Protein AF-A0A4Q3N2X8-F1 (afdb_monomer_lite)

Secondary structure (DSSP, 8-state):
-HHHHHHHSSSHH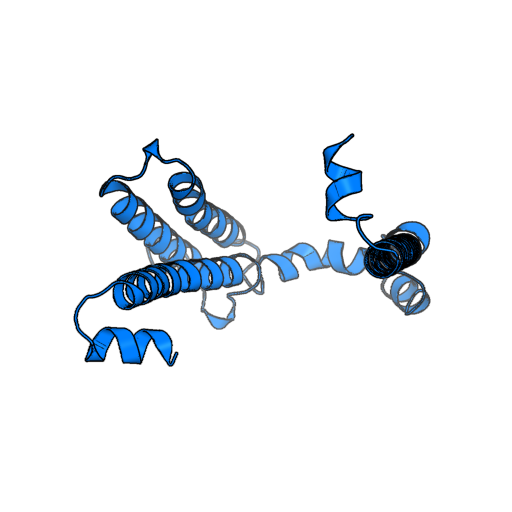HHHHHHHHHHHHHHHHHHHHIIIIIS-B-SS-HHHHHHTTTTS-BHHHHHHHHHHHHHTT--GGGTHHHHHHHHHHHHHHHHHHSGGG-STHHHHHHHHHHHHHHHHHH--STTPPP--GGG--HHHHHHHHHHHHHHHHHHHHHHHHHHTT-S-HHHHHHHHH-

pLDDT: mean 87.57, std 8.54, range [50.88, 95.56]

Radius of gyration: 24.42 Å; chains: 1; bounding box: 50×56×64 Å

Sequence (178 aa):
MARLRLNFFSSLPNTLITVLLLAAAVWLLLKGLDWGVVHAVFAADADRCQAARGIGACWGVVNEKARFILLGRYPQEEQWRPVLASFALMAPVFASCSRYFWRPSLALIWAAGLALFSVLMGGGVAGLVQVPTDLWGGLPLTLMLTVLSMVLAFPLAVLVALGRRSEMPAIRALCLAY

Structure (mmCIF, N/CA/C/O backbone):
data_AF-A0A4Q3N2X8-F1
#
_entry.id   AF-A0A4Q3N2X8-F1
#
loop_
_atom_site.group_PDB
_atom_site.id
_atom_site.type_symbol
_atom_site.label_atom_id
_atom_site.label_alt_id
_atom_site.label_comp_id
_atom_site.label_asym_id
_atom_site.label_entity_id
_atom_site.label_seq_id
_atom_site.pdbx_PDB_ins_code
_atom_site.Cartn_x
_atom_site.Cartn_y
_atom_site.Cartn_z
_atom_site.occupancy
_atom_site.B_iso_or_equiv
_atom_site.auth_seq_id
_atom_site.auth_comp_id
_atom_site.auth_asym_id
_atom_site.auth_atom_id
_atom_site.pdbx_PDB_model_num
ATOM 1 N N . MET A 1 1 ? 9.021 34.923 4.283 1.00 50.88 1 MET A N 1
ATOM 2 C CA . MET A 1 1 ? 10.488 34.714 4.197 1.00 50.88 1 MET A CA 1
ATOM 3 C C . MET A 1 1 ? 11.225 34.798 5.542 1.00 50.88 1 MET A C 1
ATOM 5 O O . MET A 1 1 ? 12.163 34.035 5.722 1.00 50.88 1 MET A O 1
ATOM 9 N N . ALA A 1 2 ? 10.809 35.626 6.513 1.00 55.56 2 ALA A N 1
ATOM 10 C CA . ALA A 1 2 ? 11.520 35.785 7.797 1.00 55.56 2 ALA A CA 1
ATOM 11 C C . ALA A 1 2 ? 11.645 34.504 8.666 1.00 55.56 2 ALA A C 1
ATOM 13 O O . ALA A 1 2 ? 12.653 34.322 9.339 1.00 55.56 2 ALA A O 1
ATOM 14 N N . ARG A 1 3 ? 10.679 33.570 8.612 1.00 54.38 3 ARG A N 1
ATOM 15 C CA . ARG A 1 3 ? 10.710 32.316 9.401 1.00 54.38 3 ARG A CA 1
ATOM 16 C C . ARG A 1 3 ? 11.707 31.254 8.912 1.00 54.38 3 ARG A C 1
ATOM 18 O O . ARG A 1 3 ? 12.099 30.408 9.703 1.00 54.38 3 ARG A O 1
ATOM 25 N N . LEU A 1 4 ? 12.135 31.289 7.646 1.00 54.19 4 LEU A N 1
ATOM 26 C CA . LEU A 1 4 ? 13.072 30.291 7.100 1.00 54.19 4 LEU A CA 1
ATOM 27 C C . LEU A 1 4 ? 14.515 30.538 7.567 1.00 54.19 4 LEU A C 1
ATOM 29 O O . LEU A 1 4 ? 15.237 29.590 7.860 1.00 54.19 4 LEU A O 1
ATOM 33 N N . ARG A 1 5 ? 14.916 31.810 7.710 1.00 56.41 5 ARG A N 1
ATOM 34 C CA . ARG A 1 5 ? 16.249 32.180 8.217 1.00 56.41 5 ARG A CA 1
ATOM 35 C C . ARG A 1 5 ? 16.431 31.878 9.709 1.00 56.41 5 ARG A C 1
ATOM 37 O O . ARG A 1 5 ? 17.528 31.513 10.106 1.00 56.41 5 ARG A O 1
ATOM 44 N N . LEU A 1 6 ? 15.367 31.980 10.510 1.00 56.38 6 LEU A N 1
ATOM 45 C CA . LEU A 1 6 ? 15.431 31.806 11.969 1.00 56.38 6 LEU A CA 1
ATOM 46 C C . LEU A 1 6 ? 15.625 30.352 12.429 1.00 56.38 6 LEU A C 1
ATOM 48 O O . LEU A 1 6 ? 16.187 30.148 13.498 1.00 56.38 6 LEU A O 1
ATOM 52 N N . ASN A 1 7 ? 15.211 29.354 11.638 1.00 59.84 7 ASN A N 1
ATOM 53 C CA . ASN A 1 7 ? 15.301 27.943 12.044 1.00 59.84 7 ASN A CA 1
ATOM 54 C C . ASN A 1 7 ? 16.397 27.149 11.316 1.00 59.84 7 ASN A C 1
ATOM 56 O O . ASN A 1 7 ? 17.022 26.298 11.936 1.00 59.84 7 ASN A O 1
ATOM 60 N N . PHE A 1 8 ? 16.654 27.418 10.030 1.00 54.38 8 PHE A N 1
ATOM 61 C CA . PHE A 1 8 ? 17.629 26.644 9.239 1.00 54.38 8 PHE A CA 1
ATOM 62 C C . PHE A 1 8 ? 19.029 27.272 9.188 1.00 54.38 8 PHE A C 1
ATOM 64 O O . PHE A 1 8 ? 20.016 26.564 9.014 1.00 54.38 8 PHE A O 1
ATOM 71 N N . PHE A 1 9 ? 19.127 28.591 9.379 1.00 60.59 9 PHE A N 1
ATOM 72 C CA . PHE A 1 9 ? 20.370 29.360 9.233 1.00 60.59 9 PHE A CA 1
ATOM 73 C C . PHE A 1 9 ? 20.745 30.114 10.518 1.00 60.59 9 PHE A C 1
ATOM 75 O O . PHE A 1 9 ? 21.428 31.134 10.474 1.00 60.59 9 PHE A O 1
ATOM 82 N N . SER A 1 10 ? 20.272 29.636 11.673 1.00 66.56 10 SER A N 1
ATOM 83 C CA . SER A 1 10 ? 20.512 30.275 12.974 1.00 66.56 10 SER A CA 1
ATOM 84 C C . SER A 1 10 ? 21.949 30.121 13.473 1.00 66.56 10 SER A C 1
ATOM 86 O O . SER A 1 10 ? 22.414 30.938 14.261 1.00 66.56 10 SER A O 1
ATOM 88 N N . SER A 1 11 ? 22.664 29.092 13.008 1.00 75.31 11 SER A N 1
ATOM 89 C CA . SER A 1 11 ? 24.060 28.829 13.348 1.00 75.31 11 SER A CA 1
ATOM 90 C C . SER A 1 11 ? 24.847 28.349 12.121 1.00 75.31 11 SER A C 1
ATOM 92 O O . SER A 1 11 ? 24.297 27.746 11.192 1.00 75.31 11 SER A O 1
ATOM 94 N N . LEU A 1 12 ? 26.153 28.628 12.111 1.00 78.88 12 LEU A N 1
ATOM 95 C CA . LEU A 1 12 ? 27.106 28.183 11.085 1.00 78.88 12 LEU A CA 1
ATOM 96 C C . LEU A 1 12 ? 27.064 26.655 10.833 1.00 78.88 12 LEU A C 1
ATOM 98 O O . LEU A 1 12 ? 26.970 26.264 9.668 1.00 78.88 12 LEU A O 1
ATOM 102 N N . PRO A 1 13 ? 27.034 25.780 11.865 1.00 82.12 13 PRO A N 1
ATOM 103 C CA . PRO A 1 13 ? 26.900 24.336 11.655 1.00 82.12 13 PRO A CA 1
ATOM 104 C C . PRO A 1 13 ? 25.532 23.926 11.090 1.00 82.12 13 PRO A C 1
ATOM 106 O O . PRO A 1 13 ? 25.485 23.091 10.189 1.00 82.12 13 PRO A O 1
ATOM 109 N N . ASN A 1 14 ? 24.425 24.542 11.527 1.00 81.50 14 ASN A N 1
ATOM 110 C CA . ASN A 1 14 ? 23.094 24.232 10.980 1.00 81.50 14 ASN A CA 1
ATOM 111 C C . ASN A 1 14 ? 22.983 24.625 9.503 1.00 81.50 14 ASN A C 1
ATOM 113 O O . ASN A 1 14 ? 22.395 23.894 8.707 1.00 81.50 14 ASN A O 1
ATOM 117 N N . THR A 1 15 ? 23.610 25.739 9.127 1.00 84.75 15 THR A N 1
ATOM 118 C CA . THR A 1 15 ? 23.699 26.193 7.735 1.00 84.75 15 THR A CA 1
ATOM 119 C C . THR A 1 15 ? 24.476 25.196 6.876 1.00 84.75 15 THR A C 1
ATOM 121 O O . THR A 1 15 ? 23.989 24.787 5.824 1.00 84.75 15 THR A O 1
ATOM 124 N N . LEU A 1 16 ? 25.653 24.758 7.339 1.00 89.44 16 LEU A N 1
ATOM 125 C CA . LEU A 1 16 ? 26.492 23.773 6.645 1.00 89.44 16 LEU A CA 1
ATOM 126 C C . LEU A 1 16 ? 25.769 22.437 6.448 1.00 89.44 16 LEU A C 1
ATOM 128 O O . LEU A 1 16 ? 25.737 21.922 5.333 1.00 89.44 16 LEU A O 1
ATOM 132 N N . ILE A 1 17 ? 25.145 21.908 7.505 1.00 88.19 17 ILE A N 1
ATOM 133 C CA . ILE A 1 17 ? 24.392 20.647 7.446 1.00 88.19 17 ILE A CA 1
ATOM 134 C C . ILE A 1 17 ? 23.206 20.779 6.490 1.00 88.19 17 ILE A C 1
ATOM 136 O O . ILE A 1 17 ? 22.993 19.908 5.651 1.00 88.19 17 ILE A O 1
ATOM 140 N N . THR A 1 18 ? 22.458 21.880 6.570 1.00 88.12 18 THR A N 1
ATOM 141 C CA . THR A 1 18 ? 21.301 22.119 5.698 1.00 88.12 18 THR A CA 1
ATOM 142 C C . THR A 1 18 ? 21.714 22.183 4.230 1.00 88.12 18 THR A C 1
ATOM 144 O O . THR A 1 18 ? 21.082 21.541 3.393 1.00 88.12 18 THR A O 1
ATOM 147 N N . VAL A 1 19 ? 22.788 22.911 3.909 1.00 90.19 19 VAL A N 1
ATOM 148 C CA . VAL A 1 19 ? 23.316 23.007 2.539 1.00 90.19 19 VAL A CA 1
ATOM 149 C C . VAL A 1 19 ? 23.831 21.654 2.051 1.00 90.19 19 VAL A C 1
ATOM 151 O O . VAL A 1 19 ? 23.546 21.283 0.917 1.00 90.19 19 VAL A O 1
ATOM 154 N N . LEU A 1 20 ? 24.530 20.892 2.897 1.00 93.81 20 LEU A N 1
ATOM 155 C CA . LEU A 1 20 ? 25.035 19.564 2.548 1.00 93.81 20 LEU A CA 1
ATOM 156 C C . LEU A 1 20 ? 23.892 18.579 2.277 1.00 93.81 20 LEU A C 1
ATOM 158 O O . LEU A 1 20 ? 23.929 17.874 1.271 1.00 93.81 20 LEU A O 1
ATOM 162 N N . LEU A 1 21 ? 22.853 18.563 3.118 1.00 92.00 21 LEU A N 1
ATOM 163 C CA . LEU A 1 21 ? 21.663 17.732 2.909 1.00 92.00 21 LEU A CA 1
ATOM 164 C C . LEU A 1 21 ? 20.916 18.120 1.630 1.00 92.00 21 LEU A C 1
ATOM 166 O O . LEU A 1 21 ? 20.513 17.240 0.875 1.00 92.00 21 LEU A O 1
ATOM 170 N N . LEU A 1 22 ? 20.766 19.418 1.355 1.00 93.00 22 LEU A N 1
ATOM 171 C CA . LEU A 1 22 ? 20.169 19.907 0.109 1.00 93.00 22 LEU A CA 1
ATOM 172 C C . LEU A 1 22 ? 20.997 19.503 -1.112 1.00 93.00 22 LEU A C 1
ATOM 174 O O . LEU A 1 22 ? 20.437 19.011 -2.087 1.00 93.00 22 LEU A O 1
ATOM 178 N N . ALA A 1 23 ? 22.319 19.667 -1.056 1.00 93.81 23 ALA A N 1
ATOM 179 C CA . ALA A 1 23 ? 23.215 19.284 -2.140 1.00 93.81 23 ALA A CA 1
ATOM 180 C C . ALA A 1 23 ? 23.175 17.770 -2.393 1.00 93.81 23 ALA A C 1
ATOM 182 O O . ALA A 1 23 ? 23.044 17.347 -3.541 1.00 93.81 23 ALA A O 1
ATOM 183 N N . ALA A 1 24 ? 23.213 16.957 -1.333 1.00 95.50 24 ALA A N 1
ATOM 184 C CA . ALA A 1 24 ? 23.079 15.508 -1.429 1.00 95.50 24 ALA A CA 1
ATOM 185 C C . ALA A 1 24 ? 21.715 15.106 -2.005 1.00 95.50 24 ALA A C 1
ATOM 187 O O . ALA A 1 24 ? 21.662 14.274 -2.907 1.00 95.50 24 ALA A O 1
ATOM 188 N N . ALA A 1 25 ? 20.624 15.727 -1.547 1.00 95.31 25 ALA A N 1
ATOM 189 C CA . ALA A 1 25 ? 19.280 15.467 -2.053 1.00 95.31 25 ALA A CA 1
ATOM 190 C C . ALA A 1 25 ? 19.155 15.804 -3.545 1.00 95.31 25 ALA A C 1
ATOM 192 O O . ALA A 1 25 ? 18.637 14.991 -4.307 1.00 95.31 25 ALA A O 1
ATOM 193 N N . VAL A 1 26 ? 19.671 16.959 -3.981 1.00 95.56 26 VAL A N 1
ATOM 194 C CA . VAL A 1 26 ? 19.691 17.341 -5.403 1.00 95.56 26 VAL A CA 1
ATOM 195 C C . VAL A 1 26 ? 20.546 16.365 -6.210 1.00 95.56 26 VAL A C 1
ATOM 197 O O . VAL A 1 26 ? 20.110 15.911 -7.263 1.00 95.56 26 VAL A O 1
ATOM 200 N N . TRP A 1 27 ? 21.725 15.986 -5.715 1.00 95.50 27 TRP A N 1
ATOM 201 C CA . TRP A 1 27 ? 22.602 15.031 -6.397 1.00 95.50 27 TRP A CA 1
ATOM 202 C C . TRP A 1 27 ? 21.953 13.647 -6.560 1.00 95.50 27 TRP A C 1
ATOM 204 O O . TRP A 1 27 ? 21.931 13.107 -7.668 1.00 95.50 27 TRP A O 1
ATOM 214 N N . LEU A 1 28 ? 21.361 13.106 -5.489 1.00 93.50 28 LEU A N 1
ATOM 215 C CA . LEU A 1 28 ? 20.597 11.852 -5.506 1.00 93.50 28 LEU A CA 1
ATOM 216 C C . LEU A 1 28 ? 19.401 11.930 -6.455 1.00 93.50 28 LEU A C 1
ATOM 218 O O . LEU A 1 28 ? 19.144 10.981 -7.190 1.00 93.50 28 LEU A O 1
ATOM 222 N N . LEU A 1 29 ? 18.690 13.057 -6.468 1.00 94.00 29 LEU A N 1
ATOM 223 C CA . LEU A 1 29 ? 17.532 13.260 -7.331 1.00 94.00 29 LEU A CA 1
ATOM 224 C C . LEU A 1 29 ? 17.931 13.318 -8.809 1.00 94.00 29 LEU A C 1
ATOM 226 O O . LEU A 1 29 ? 17.302 12.657 -9.629 1.00 94.00 29 LEU A O 1
ATOM 230 N N . LEU A 1 30 ? 19.001 14.039 -9.152 1.00 93.12 30 LEU A N 1
ATOM 231 C CA . LEU A 1 30 ? 19.508 14.096 -10.525 1.00 93.12 30 LEU A CA 1
ATOM 232 C C . LEU A 1 30 ? 20.002 12.724 -10.997 1.00 93.12 30 LEU A C 1
ATOM 234 O O . LEU A 1 30 ? 19.646 12.302 -12.093 1.00 93.12 30 LEU A O 1
ATOM 238 N N . LYS A 1 31 ? 20.750 11.991 -10.162 1.00 92.06 31 LYS A N 1
ATOM 239 C CA . LYS A 1 31 ? 21.169 10.615 -10.477 1.00 92.06 31 LYS A CA 1
ATOM 240 C C . LYS A 1 31 ? 19.988 9.650 -10.581 1.00 92.06 31 LYS A C 1
ATOM 242 O O . LYS A 1 31 ? 19.980 8.791 -11.457 1.00 92.06 31 LYS A O 1
ATOM 247 N N . GLY A 1 32 ? 18.981 9.815 -9.730 1.00 90.81 32 GLY A N 1
ATOM 248 C CA . GLY A 1 32 ? 17.746 9.039 -9.778 1.00 90.81 32 GLY A CA 1
ATOM 249 C C . GLY A 1 32 ? 16.934 9.297 -11.047 1.00 90.81 32 GLY A C 1
ATOM 250 O O . GLY A 1 32 ? 16.410 8.351 -11.625 1.00 90.81 32 GLY A O 1
ATOM 251 N N . LEU A 1 33 ? 16.861 10.546 -11.516 1.00 91.94 33 LEU A N 1
ATOM 252 C CA . LEU A 1 33 ? 16.193 10.905 -12.773 1.00 91.94 33 LEU A CA 1
ATOM 253 C C . LEU A 1 33 ? 16.968 10.414 -14.000 1.00 91.94 33 LEU A C 1
ATOM 255 O O . LEU A 1 33 ? 16.365 9.903 -14.943 1.00 91.94 33 LEU A O 1
ATOM 259 N N . ASP A 1 34 ? 18.293 10.528 -13.972 1.00 91.25 34 ASP A N 1
ATOM 260 C CA . ASP A 1 34 ? 19.170 10.040 -15.036 1.00 91.25 34 ASP A CA 1
ATOM 261 C C . ASP A 1 34 ? 19.025 8.523 -15.232 1.00 91.25 34 ASP A C 1
ATOM 263 O O . ASP A 1 34 ? 18.819 8.042 -16.346 1.00 91.25 34 ASP A O 1
ATOM 267 N N . TRP A 1 35 ? 19.022 7.771 -14.131 1.00 92.19 35 TRP A N 1
ATOM 268 C CA . TRP A 1 35 ? 18.812 6.324 -14.148 1.00 92.19 35 TRP A CA 1
ATOM 269 C C . TRP A 1 35 ? 17.352 5.936 -14.444 1.00 92.19 35 TRP A C 1
ATOM 271 O O . TRP A 1 35 ? 17.079 5.022 -15.224 1.00 92.19 35 TRP A O 1
ATOM 281 N N . GLY A 1 36 ? 16.400 6.613 -13.803 1.00 89.62 36 GLY A N 1
ATOM 282 C CA . GLY A 1 36 ? 14.989 6.228 -13.783 1.00 89.62 36 GLY A CA 1
ATOM 283 C C . GLY A 1 36 ? 14.180 6.689 -14.991 1.00 89.62 36 GLY A C 1
ATOM 284 O O . GLY A 1 36 ? 13.132 6.105 -1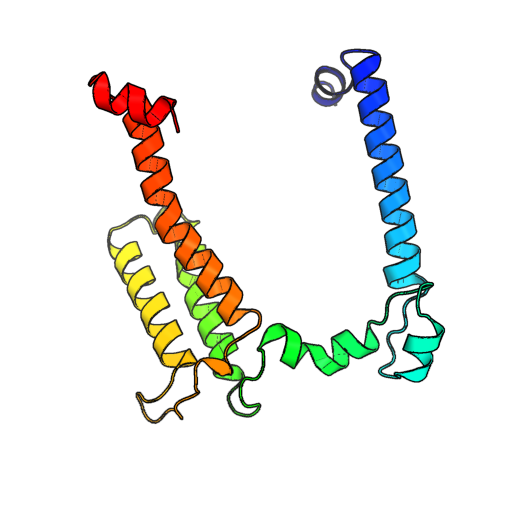5.261 1.00 89.62 36 GLY A O 1
ATOM 285 N N . VAL A 1 37 ? 14.636 7.715 -15.710 1.00 88.94 37 VAL A N 1
ATOM 286 C CA . VAL A 1 37 ? 13.901 8.308 -16.838 1.00 88.94 37 VAL A CA 1
ATOM 287 C C . VAL A 1 37 ? 14.770 8.388 -18.085 1.00 88.94 37 VAL A C 1
ATOM 289 O O . VAL A 1 37 ? 14.351 7.907 -19.134 1.00 88.94 37 VAL A O 1
ATOM 292 N N . VAL A 1 38 ? 15.970 8.967 -17.983 1.00 86.81 38 VAL A N 1
ATOM 293 C CA . VAL A 1 38 ? 16.806 9.265 -19.161 1.00 86.81 38 VAL A CA 1
ATOM 294 C C . VAL A 1 38 ? 17.362 7.988 -19.792 1.00 86.81 38 VAL A C 1
ATOM 296 O O . VAL A 1 38 ? 17.224 7.790 -20.995 1.00 86.81 38 VAL A O 1
ATOM 299 N N . HIS A 1 39 ? 17.933 7.095 -18.984 1.00 87.75 39 HIS A N 1
ATOM 300 C CA . HIS A 1 39 ? 18.503 5.825 -19.448 1.00 87.75 39 HIS A CA 1
ATOM 301 C C . HIS A 1 39 ? 17.526 4.644 -19.341 1.00 87.75 39 HIS A C 1
ATOM 303 O O . HIS A 1 39 ? 17.926 3.486 -19.468 1.00 87.75 39 HIS A O 1
ATOM 309 N N . ALA A 1 40 ? 16.247 4.908 -19.074 1.00 90.50 40 ALA A N 1
ATOM 310 C CA . ALA A 1 40 ? 15.290 3.857 -18.779 1.00 90.50 40 ALA A CA 1
ATOM 311 C C . ALA A 1 40 ? 14.730 3.176 -20.039 1.00 90.50 40 ALA A C 1
ATOM 313 O O . ALA A 1 40 ? 14.432 3.810 -21.052 1.00 90.50 40 ALA A O 1
ATOM 314 N N . VAL A 1 41 ? 14.530 1.861 -19.952 1.00 88.88 41 VAL A N 1
ATOM 315 C CA . VAL A 1 41 ? 13.959 1.036 -21.022 1.00 88.88 41 VAL A CA 1
ATOM 316 C C . VAL A 1 41 ? 12.472 0.818 -20.748 1.00 88.88 41 VAL A C 1
ATOM 318 O O . VAL A 1 41 ? 12.090 0.081 -19.836 1.00 88.88 41 VAL A O 1
ATOM 321 N N . PHE A 1 42 ? 11.621 1.464 -21.548 1.00 87.00 42 PHE A N 1
ATOM 322 C CA . PHE A 1 42 ? 10.157 1.369 -21.442 1.00 87.00 42 PHE A CA 1
ATOM 323 C C . PHE A 1 42 ? 9.541 0.259 -22.305 1.00 87.00 42 PHE A C 1
ATOM 325 O O . PHE A 1 42 ? 8.409 -0.152 -22.061 1.00 87.00 42 PHE A O 1
ATOM 332 N N . ALA A 1 43 ? 10.268 -0.233 -23.311 1.00 85.25 43 ALA A N 1
ATOM 333 C CA . ALA A 1 43 ? 9.811 -1.341 -24.145 1.00 85.25 43 ALA A CA 1
ATOM 334 C C . ALA A 1 43 ? 9.792 -2.653 -23.343 1.00 85.25 43 ALA A C 1
ATOM 336 O O . ALA A 1 43 ? 10.699 -2.904 -22.550 1.00 85.25 43 ALA A O 1
ATOM 337 N N . ALA A 1 44 ? 8.782 -3.497 -23.572 1.00 80.75 44 ALA A N 1
ATOM 338 C CA . ALA A 1 44 ? 8.681 -4.840 -22.994 1.00 80.75 44 ALA A CA 1
ATOM 339 C C . ALA A 1 44 ? 9.633 -5.815 -23.715 1.00 80.75 44 ALA A C 1
ATOM 341 O O . ALA A 1 44 ? 9.206 -6.718 -24.427 1.00 80.75 44 ALA A O 1
ATOM 342 N N . ASP A 1 45 ? 10.936 -5.566 -23.583 1.00 85.25 45 ASP A N 1
ATOM 343 C CA . ASP A 1 45 ? 12.010 -6.330 -24.217 1.00 85.25 45 ASP A CA 1
ATOM 344 C C . ASP A 1 45 ? 13.058 -6.702 -23.158 1.00 85.25 45 ASP A C 1
ATOM 346 O O . ASP A 1 45 ? 13.713 -5.837 -22.562 1.00 8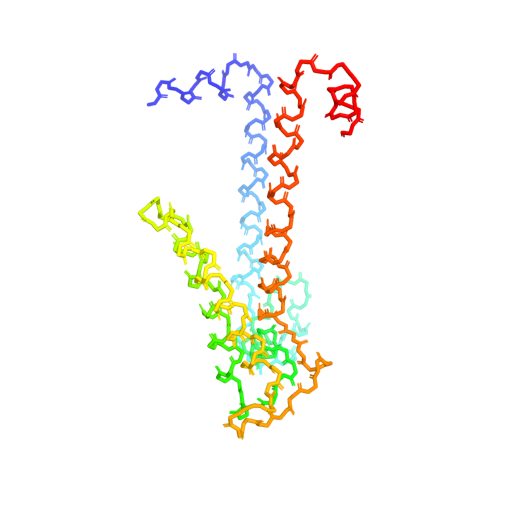5.25 45 ASP A O 1
ATOM 350 N N . ALA A 1 46 ? 13.178 -8.005 -22.896 1.00 84.19 46 ALA A N 1
ATOM 351 C CA . ALA A 1 46 ? 14.054 -8.537 -21.862 1.00 84.19 46 ALA A CA 1
ATOM 352 C C . ALA A 1 46 ? 15.537 -8.304 -22.181 1.00 84.19 46 ALA A C 1
ATOM 354 O O . ALA A 1 46 ? 16.300 -7.976 -21.268 1.00 84.19 46 ALA A O 1
ATOM 355 N N . ASP A 1 47 ? 15.940 -8.400 -23.449 1.00 87.75 47 ASP A N 1
ATOM 356 C CA . ASP A 1 47 ? 17.342 -8.287 -23.858 1.00 87.75 47 ASP A CA 1
ATOM 357 C C . ASP A 1 47 ? 17.825 -6.841 -23.735 1.00 87.75 47 ASP A C 1
ATOM 359 O O . ASP A 1 47 ? 18.901 -6.576 -23.190 1.00 87.75 47 ASP A O 1
ATOM 363 N N . ARG A 1 48 ? 16.983 -5.875 -24.126 1.00 85.12 48 ARG A N 1
ATOM 364 C CA . ARG A 1 48 ? 17.275 -4.444 -23.924 1.00 85.12 48 ARG A CA 1
ATOM 365 C C . ARG A 1 48 ? 17.356 -4.074 -22.449 1.00 85.12 48 ARG A C 1
ATOM 367 O O . ARG A 1 48 ? 18.214 -3.282 -22.061 1.00 85.12 48 ARG A O 1
ATOM 374 N N . CYS A 1 49 ? 16.504 -4.663 -21.614 1.00 86.75 49 CYS A N 1
ATOM 375 C CA . CYS A 1 49 ? 16.582 -4.456 -20.174 1.00 86.75 49 CYS A CA 1
ATOM 376 C C . CYS A 1 49 ? 17.835 -5.080 -19.540 1.00 86.75 49 CYS A C 1
ATOM 378 O O . CYS A 1 49 ? 18.401 -4.477 -18.627 1.00 86.75 49 CYS A O 1
ATOM 380 N N . GLN A 1 50 ? 18.301 -6.244 -20.010 1.00 86.88 50 GLN A N 1
ATOM 381 C CA . GLN A 1 50 ? 19.576 -6.812 -19.550 1.00 86.88 50 GLN A CA 1
ATOM 382 C C . GLN A 1 50 ? 20.770 -5.966 -20.007 1.00 86.88 50 GLN A C 1
ATOM 384 O O . GLN A 1 50 ? 21.703 -5.775 -19.230 1.00 86.88 50 GLN A O 1
ATOM 389 N N . ALA A 1 51 ? 20.727 -5.402 -21.216 1.00 87.38 51 ALA A N 1
ATOM 390 C CA . ALA A 1 51 ? 21.777 -4.514 -21.717 1.00 87.38 51 ALA A CA 1
ATOM 391 C C . ALA A 1 51 ? 21.877 -3.196 -20.923 1.00 87.38 51 ALA A C 1
ATOM 393 O O . ALA A 1 51 ? 22.973 -2.681 -20.719 1.00 87.38 51 ALA A O 1
ATOM 394 N N . ALA A 1 52 ? 20.754 -2.670 -20.424 1.00 84.06 52 ALA A N 1
ATOM 395 C CA . ALA A 1 52 ? 20.713 -1.463 -19.591 1.00 84.06 52 ALA A CA 1
ATOM 396 C C . ALA A 1 52 ? 20.981 -1.726 -18.092 1.00 84.06 52 ALA A C 1
ATOM 398 O O . ALA A 1 52 ? 20.875 -0.811 -17.265 1.00 84.06 52 ALA A O 1
ATOM 399 N N . ARG A 1 53 ? 21.323 -2.963 -17.706 1.00 82.62 53 ARG A N 1
ATOM 400 C CA . ARG A 1 53 ? 21.497 -3.364 -16.304 1.00 82.62 53 ARG A CA 1
ATOM 401 C C . ARG A 1 53 ? 22.645 -2.591 -15.648 1.00 82.62 53 ARG A C 1
ATOM 403 O O . ARG A 1 53 ? 23.796 -2.699 -16.046 1.00 82.62 53 ARG A O 1
ATOM 410 N N . GLY A 1 54 ? 22.317 -1.816 -14.613 1.00 81.25 54 GLY A N 1
ATOM 411 C CA . GLY A 1 54 ? 23.264 -0.948 -13.899 1.00 81.25 54 GLY A CA 1
ATOM 412 C C . GLY A 1 54 ? 23.402 0.464 -14.478 1.00 81.25 54 GLY A C 1
ATOM 413 O O . GLY A 1 54 ? 24.000 1.314 -13.825 1.00 81.25 54 GLY A O 1
ATOM 414 N N . ILE A 1 55 ? 22.811 0.732 -15.646 1.00 86.06 55 ILE A N 1
ATOM 415 C CA . ILE A 1 55 ? 22.848 2.039 -16.321 1.00 86.06 55 ILE A CA 1
ATOM 416 C C . ILE A 1 55 ? 21.484 2.734 -16.221 1.00 86.06 55 ILE A C 1
ATOM 418 O O . ILE A 1 55 ? 21.428 3.930 -15.951 1.00 86.06 55 ILE A O 1
ATOM 422 N N . GLY A 1 56 ? 20.384 1.987 -16.359 1.00 86.62 56 GLY A N 1
ATOM 423 C CA . GLY A 1 56 ? 19.031 2.540 -16.329 1.00 86.62 56 GLY A CA 1
ATOM 424 C C . GLY A 1 56 ? 17.970 1.591 -15.778 1.00 86.62 56 GLY A C 1
ATOM 425 O O . GLY A 1 56 ? 18.208 0.396 -15.577 1.00 86.62 56 GLY A O 1
ATOM 426 N N . ALA A 1 57 ? 16.789 2.140 -15.496 1.00 89.62 57 ALA A N 1
ATOM 427 C CA . ALA A 1 57 ? 15.641 1.388 -15.001 1.00 89.62 57 ALA A CA 1
ATOM 428 C C . ALA A 1 57 ? 14.943 0.593 -16.117 1.00 89.62 57 ALA A C 1
ATOM 430 O O . ALA A 1 57 ? 14.778 1.073 -17.236 1.00 89.62 57 ALA A O 1
ATOM 431 N N . CYS A 1 58 ? 14.461 -0.610 -15.801 1.00 91.00 58 CYS A N 1
ATOM 432 C CA . CYS A 1 58 ? 13.666 -1.426 -16.720 1.00 91.00 58 CYS A CA 1
ATOM 433 C C . CYS A 1 58 ? 12.166 -1.288 -16.405 1.00 91.00 58 CYS A C 1
ATOM 435 O O . CYS A 1 58 ? 11.598 -2.084 -15.653 1.00 91.00 58 CYS A O 1
ATOM 437 N N . TRP A 1 59 ? 11.511 -0.275 -16.978 1.00 89.44 59 TRP A N 1
ATOM 438 C CA . TRP A 1 59 ? 10.064 -0.073 -16.821 1.00 89.44 59 TRP A CA 1
ATOM 439 C C . TRP A 1 59 ? 9.228 -1.047 -17.652 1.00 89.44 59 TRP A C 1
ATOM 441 O O . TRP A 1 59 ? 8.086 -1.318 -17.284 1.00 89.44 59 TRP A O 1
ATOM 451 N N . GLY A 1 60 ? 9.788 -1.620 -18.722 1.00 87.75 60 GLY A N 1
ATOM 452 C CA . GLY A 1 60 ? 9.103 -2.614 -19.556 1.00 87.75 60 GLY A CA 1
ATOM 453 C C . GLY A 1 60 ? 8.577 -3.814 -18.760 1.00 87.75 60 GLY A C 1
ATOM 454 O O . GLY A 1 60 ? 7.400 -4.153 -18.858 1.00 87.75 60 GLY A O 1
ATOM 455 N N . VAL A 1 61 ? 9.415 -4.392 -17.890 1.00 87.62 61 VAL A N 1
ATOM 456 C CA . VAL A 1 61 ? 9.029 -5.515 -17.011 1.00 87.62 61 VAL A CA 1
ATOM 457 C C . VAL A 1 61 ? 7.959 -5.096 -16.006 1.00 87.62 61 VAL A C 1
ATOM 459 O O . VAL A 1 61 ? 7.020 -5.852 -15.758 1.00 87.62 61 VAL A O 1
ATOM 462 N N . VAL A 1 62 ? 8.080 -3.892 -15.437 1.00 89.00 62 VAL A N 1
ATOM 463 C CA . VAL A 1 62 ? 7.090 -3.367 -14.488 1.00 89.00 62 VAL A CA 1
ATOM 464 C C . VAL A 1 62 ? 5.741 -3.206 -15.173 1.00 89.00 62 VAL A C 1
ATOM 466 O O . VAL A 1 62 ? 4.743 -3.622 -14.602 1.00 89.00 62 VAL A O 1
ATOM 469 N N . ASN A 1 63 ? 5.696 -2.667 -16.392 1.00 87.62 63 ASN A N 1
ATOM 470 C CA . ASN A 1 63 ? 4.450 -2.482 -17.132 1.00 87.62 63 ASN A CA 1
ATOM 471 C C . ASN A 1 63 ? 3.804 -3.827 -17.506 1.00 87.62 63 ASN A C 1
ATOM 473 O O . ASN A 1 63 ? 2.608 -4.027 -17.306 1.00 87.62 63 ASN A O 1
ATOM 477 N N . GLU A 1 64 ? 4.603 -4.785 -17.977 1.00 87.56 64 GLU A N 1
ATOM 478 C CA . GLU A 1 64 ? 4.099 -6.100 -18.381 1.00 87.56 64 GLU A CA 1
ATOM 479 C C . GLU A 1 64 ? 3.634 -6.946 -17.182 1.00 87.56 64 GLU A C 1
ATOM 481 O O . GLU A 1 64 ? 2.639 -7.669 -17.264 1.00 87.56 64 GLU A O 1
ATOM 486 N N . LYS A 1 65 ? 4.327 -6.849 -16.040 1.00 88.19 65 LYS A N 1
ATOM 487 C CA . LYS A 1 65 ? 4.018 -7.613 -14.818 1.00 88.19 65 LYS A CA 1
ATOM 488 C C . LYS A 1 65 ? 3.287 -6.794 -13.750 1.00 88.19 65 LYS A C 1
ATOM 490 O O . LYS A 1 65 ? 3.073 -7.301 -12.649 1.00 88.19 65 LYS A O 1
ATOM 495 N N . ALA A 1 66 ? 2.833 -5.579 -14.068 1.00 87.75 66 ALA A N 1
ATOM 496 C CA . ALA A 1 66 ? 2.170 -4.666 -13.130 1.00 87.75 66 ALA A CA 1
ATOM 497 C C . ALA A 1 66 ? 1.001 -5.335 -12.401 1.00 87.75 66 ALA A C 1
ATOM 499 O O . ALA A 1 66 ? 0.871 -5.220 -11.185 1.00 87.75 66 ALA A O 1
ATOM 500 N N . ARG A 1 67 ? 0.177 -6.091 -13.136 1.00 88.25 67 ARG A N 1
ATOM 501 C CA . ARG A 1 67 ? -0.986 -6.797 -12.576 1.00 88.25 67 ARG A CA 1
ATOM 502 C C . ARG A 1 67 ? -0.586 -7.820 -11.517 1.00 88.25 67 ARG A C 1
ATOM 504 O O . ARG A 1 67 ? -1.217 -7.890 -10.473 1.00 88.25 67 ARG A O 1
ATOM 511 N N . PHE A 1 68 ? 0.487 -8.567 -11.762 1.00 87.81 68 PHE A N 1
ATOM 512 C CA . PHE A 1 68 ? 1.004 -9.552 -10.815 1.00 87.81 68 PHE A CA 1
ATOM 513 C C . PHE A 1 68 ? 1.627 -8.887 -9.583 1.00 87.81 68 PHE A C 1
ATOM 515 O O . PHE A 1 68 ? 1.430 -9.345 -8.463 1.00 87.81 68 PHE A O 1
ATOM 522 N N . ILE A 1 69 ? 2.347 -7.777 -9.773 1.00 88.81 69 ILE A N 1
ATOM 523 C CA . ILE A 1 69 ? 2.935 -7.005 -8.669 1.00 88.81 69 ILE A CA 1
ATOM 524 C C . ILE A 1 69 ? 1.829 -6.417 -7.774 1.00 88.81 69 ILE A C 1
ATOM 526 O O . ILE A 1 69 ? 1.926 -6.476 -6.549 1.00 88.81 69 ILE A O 1
ATOM 530 N N . LEU A 1 70 ? 0.766 -5.873 -8.375 1.00 90.00 70 LEU A N 1
ATOM 531 C CA . LEU A 1 70 ? -0.315 -5.199 -7.654 1.00 90.00 70 LEU A CA 1
ATOM 532 C C . LEU A 1 70 ? -1.350 -6.152 -7.056 1.00 90.00 70 LEU A C 1
ATOM 534 O O . LEU A 1 70 ? -1.868 -5.857 -5.987 1.00 90.00 70 LEU A O 1
ATOM 538 N N . LEU A 1 71 ? -1.680 -7.262 -7.713 1.00 91.31 71 LEU A N 1
ATOM 539 C CA . LEU A 1 71 ? -2.779 -8.147 -7.297 1.00 91.31 71 LEU A CA 1
ATOM 540 C C . LEU A 1 71 ? -2.299 -9.543 -6.875 1.00 91.31 71 LEU A C 1
ATOM 542 O O . LEU A 1 71 ? -3.102 -10.379 -6.466 1.00 91.31 71 LEU A O 1
ATOM 546 N N . GLY A 1 72 ? -0.994 -9.810 -6.951 1.00 89.06 72 GLY A N 1
ATOM 547 C CA . GLY A 1 72 ? -0.418 -11.108 -6.625 1.00 89.06 72 GLY A CA 1
ATOM 548 C C . GLY A 1 72 ? -0.764 -12.187 -7.654 1.00 89.06 72 GLY A C 1
ATOM 549 O O . GLY A 1 72 ? -0.881 -11.931 -8.853 1.00 89.06 72 GLY A O 1
ATOM 550 N N . ARG A 1 73 ? -0.926 -13.421 -7.167 1.00 89.25 73 ARG A N 1
ATOM 551 C CA . ARG A 1 73 ? -1.237 -14.616 -7.973 1.00 89.25 73 ARG A CA 1
ATOM 552 C C . ARG A 1 73 ? -2.744 -14.836 -8.157 1.00 89.25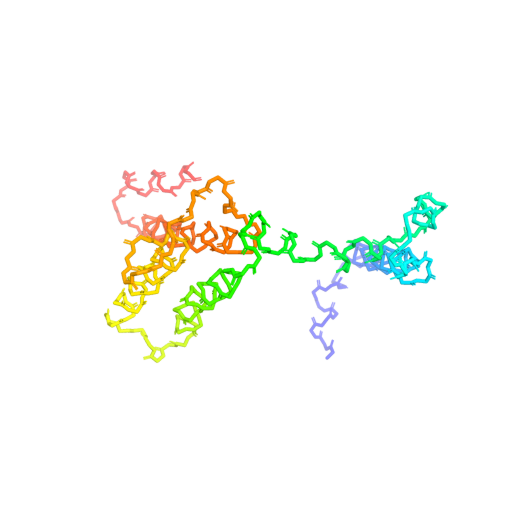 73 ARG A C 1
ATOM 554 O O . ARG A 1 73 ? -3.161 -15.944 -8.484 1.00 89.25 73 ARG A O 1
ATOM 561 N N . TYR A 1 74 ? -3.560 -13.809 -7.930 1.00 90.31 74 TYR A N 1
ATOM 562 C CA . TYR A 1 74 ? -5.013 -13.922 -8.007 1.00 90.31 74 TYR A CA 1
ATOM 563 C C . TYR A 1 74 ? -5.472 -14.291 -9.436 1.00 90.31 74 TYR A C 1
ATOM 565 O O . TYR A 1 74 ? -4.938 -13.717 -10.397 1.00 90.31 74 TYR A O 1
ATOM 573 N N . PRO A 1 75 ? -6.440 -15.220 -9.606 1.00 90.06 75 PRO A N 1
ATOM 574 C CA . PRO A 1 75 ? -6.924 -15.649 -10.921 1.00 90.06 75 PRO A CA 1
ATOM 575 C C . PRO A 1 75 ? -7.337 -14.466 -11.801 1.00 90.06 75 PRO A C 1
ATOM 577 O O . PRO A 1 75 ? -8.007 -13.552 -11.321 1.00 90.06 75 PRO A O 1
ATOM 580 N N . GLN A 1 76 ? -6.941 -14.477 -13.081 1.00 83.94 76 GLN A N 1
ATOM 581 C CA . GLN A 1 76 ? -7.085 -13.311 -13.966 1.00 83.94 76 GLN A CA 1
ATOM 582 C C . GLN A 1 76 ? -8.536 -12.851 -14.136 1.00 83.94 76 GLN A C 1
ATOM 584 O O . GLN A 1 76 ? -8.797 -11.654 -14.054 1.00 83.94 76 GLN A O 1
ATOM 589 N N . GLU A 1 77 ? -9.468 -13.792 -14.279 1.00 86.94 77 GLU A N 1
ATOM 590 C CA . GLU A 1 77 ? -10.901 -13.505 -14.440 1.00 86.94 77 GLU A CA 1
ATOM 591 C C . GLU A 1 77 ? -11.516 -12.824 -13.207 1.00 86.94 77 GLU A C 1
ATOM 593 O O . GLU A 1 77 ? -12.491 -12.084 -13.299 1.00 86.94 77 GLU A O 1
ATOM 598 N N . GLU A 1 78 ? -10.912 -13.023 -12.036 1.00 88.88 78 GLU A N 1
ATOM 599 C CA . GLU A 1 78 ? -11.455 -12.604 -10.744 1.00 88.88 78 GLU A CA 1
ATOM 600 C C . GLU A 1 78 ? -10.701 -11.398 -10.149 1.00 88.88 78 GLU A C 1
ATOM 602 O O . GLU A 1 78 ? -10.952 -10.988 -9.016 1.00 88.88 78 GLU A O 1
ATOM 607 N N . GLN A 1 79 ? -9.793 -10.774 -10.911 1.00 89.19 79 GLN A N 1
ATOM 608 C CA . GLN A 1 79 ? -8.965 -9.637 -10.468 1.00 89.19 79 GLN A CA 1
ATOM 609 C C . GLN A 1 79 ? -9.760 -8.383 -10.078 1.00 89.19 79 GLN A C 1
ATOM 611 O O . GLN A 1 79 ? -9.251 -7.526 -9.351 1.00 89.19 79 GLN A O 1
ATOM 616 N N . TRP A 1 80 ? -11.015 -8.278 -10.509 1.00 91.44 80 TRP A N 1
ATOM 617 C CA . TRP A 1 80 ? -11.918 -7.212 -10.083 1.00 91.44 80 TRP A CA 1
ATOM 618 C C . TRP A 1 80 ? -12.234 -7.293 -8.576 1.00 91.44 80 TRP A C 1
ATOM 620 O O . TRP A 1 80 ? -12.414 -6.254 -7.935 1.00 91.44 80 TRP A O 1
ATOM 630 N N . ARG A 1 81 ? -12.226 -8.499 -7.981 1.00 92.81 81 ARG A N 1
ATOM 631 C CA . ARG A 1 81 ? -12.534 -8.716 -6.557 1.00 92.81 81 ARG A CA 1
ATOM 632 C C . ARG A 1 81 ? -11.482 -8.102 -5.631 1.00 92.81 81 ARG A C 1
ATOM 634 O O . ARG A 1 81 ? -11.884 -7.314 -4.777 1.00 92.81 81 ARG A O 1
ATOM 641 N N . PRO A 1 82 ? -10.162 -8.348 -5.791 1.00 92.94 82 PRO A N 1
ATOM 642 C CA . PRO A 1 82 ? -9.155 -7.685 -4.967 1.00 92.94 82 PRO A CA 1
ATOM 643 C C . PRO A 1 82 ? -9.121 -6.161 -5.122 1.00 92.94 82 PRO A C 1
ATOM 645 O O . PRO A 1 82 ? -8.838 -5.451 -4.155 1.00 92.94 82 PRO A O 1
ATOM 648 N N . VAL A 1 83 ? -9.435 -5.641 -6.313 1.00 93.56 83 VAL A N 1
ATOM 649 C CA . VAL A 1 83 ? -9.533 -4.192 -6.546 1.00 93.56 83 VAL A CA 1
ATOM 650 C C . VAL A 1 83 ? -10.692 -3.603 -5.743 1.00 93.56 83 VAL A C 1
ATOM 652 O O . VAL A 1 83 ? -10.485 -2.671 -4.964 1.00 93.56 83 VAL A O 1
ATOM 655 N N . LEU A 1 84 ? -11.893 -4.179 -5.855 1.00 94.81 84 LEU A N 1
ATOM 656 C CA . LEU A 1 84 ? -13.046 -3.749 -5.059 1.00 94.81 84 LEU A CA 1
ATOM 657 C C . LEU A 1 84 ? -12.817 -3.934 -3.560 1.00 94.81 84 LEU A C 1
ATOM 659 O O . LEU A 1 84 ? -13.173 -3.050 -2.786 1.00 94.81 84 LEU A O 1
ATOM 663 N N . ALA A 1 85 ? -12.187 -5.033 -3.148 1.00 94.25 85 ALA A N 1
ATOM 664 C CA . ALA A 1 85 ? -11.839 -5.279 -1.755 1.00 94.25 85 ALA A CA 1
ATOM 665 C C . ALA A 1 85 ? -10.904 -4.178 -1.222 1.00 94.25 85 ALA A C 1
ATOM 667 O O . ALA A 1 85 ? -11.129 -3.630 -0.143 1.00 94.25 85 ALA A O 1
ATOM 668 N N . SER A 1 86 ? -9.901 -3.782 -2.007 1.00 94.75 86 SER A N 1
ATOM 669 C CA . SER A 1 86 ? -8.979 -2.696 -1.650 1.00 94.75 86 SER A CA 1
ATOM 670 C C . SER A 1 86 ? -9.709 -1.361 -1.477 1.00 94.75 86 SER A C 1
ATOM 672 O O . SER A 1 86 ? -9.494 -0.658 -0.489 1.00 94.75 86 SER A O 1
ATOM 674 N N . PHE A 1 87 ? -10.634 -1.029 -2.383 1.00 95.12 87 PHE A N 1
ATOM 675 C CA . PHE A 1 87 ? -11.485 0.155 -2.229 1.00 95.12 87 PHE A CA 1
ATOM 676 C C . PHE A 1 87 ? -12.426 0.057 -1.021 1.00 95.12 87 PHE A C 1
ATOM 678 O O . PHE A 1 87 ? -12.609 1.050 -0.315 1.00 95.12 87 PHE A O 1
ATOM 685 N N . ALA A 1 88 ? -12.969 -1.130 -0.739 1.00 94.94 88 ALA A N 1
ATOM 686 C CA . ALA A 1 88 ? -13.806 -1.382 0.430 1.00 94.94 88 ALA A CA 1
ATOM 687 C C . ALA A 1 88 ? -13.050 -1.167 1.752 1.00 94.94 88 ALA A C 1
ATOM 689 O O . ALA A 1 88 ? -13.648 -0.665 2.700 1.00 94.94 88 ALA A O 1
ATOM 690 N N . LEU A 1 89 ? -11.746 -1.472 1.812 1.00 94.19 89 LEU A N 1
ATOM 691 C CA . LEU A 1 89 ? -10.892 -1.133 2.960 1.00 94.19 89 LEU A CA 1
ATOM 692 C C . LEU A 1 89 ? -10.527 0.352 3.023 1.00 94.19 89 LEU A C 1
ATOM 694 O O . LEU A 1 89 ? -10.436 0.912 4.113 1.00 94.19 89 LEU A O 1
ATOM 698 N N . MET A 1 90 ? -10.323 1.014 1.884 1.00 94.69 90 MET A N 1
ATOM 699 C CA . MET A 1 90 ? -10.003 2.445 1.871 1.00 94.69 90 MET A CA 1
ATOM 700 C C . MET A 1 90 ? -11.193 3.321 2.288 1.00 94.69 90 MET A C 1
ATOM 702 O O . MET A 1 90 ? -10.996 4.353 2.926 1.00 94.69 90 MET A O 1
ATOM 706 N N . ALA A 1 91 ? -12.425 2.930 1.960 1.00 93.50 91 ALA A N 1
ATOM 707 C CA . ALA A 1 91 ? -13.632 3.688 2.297 1.00 93.50 91 ALA A CA 1
ATOM 708 C C . ALA A 1 91 ? -13.757 4.054 3.801 1.00 93.50 91 ALA A C 1
ATOM 710 O O . ALA A 1 91 ? -13.902 5.244 4.101 1.00 93.50 91 ALA A O 1
ATOM 711 N N . PRO A 1 92 ? -13.648 3.115 4.767 1.00 92.25 92 PRO A N 1
ATOM 712 C CA . PRO A 1 92 ? -13.665 3.444 6.195 1.00 92.25 92 PRO A CA 1
ATOM 713 C C . PRO A 1 92 ? -12.454 4.277 6.640 1.00 92.25 92 PRO A C 1
ATOM 715 O O . PRO A 1 92 ? -12.588 5.102 7.550 1.00 92.25 92 PRO A O 1
ATOM 718 N N . VAL A 1 93 ? -11.290 4.124 5.995 1.00 92.31 93 VAL A N 1
ATOM 719 C CA . VAL A 1 93 ? -10.107 4.963 6.265 1.00 92.31 93 VAL A CA 1
ATOM 720 C C . VAL A 1 93 ? -10.404 6.417 5.905 1.00 92.31 93 VAL A C 1
ATOM 722 O O . VAL A 1 93 ? -10.260 7.301 6.750 1.00 92.31 93 VAL A O 1
ATOM 725 N N . PHE A 1 94 ? -10.904 6.672 4.694 1.00 93.12 94 PHE A N 1
ATOM 726 C CA . PHE A 1 94 ? -11.282 8.022 4.268 1.00 93.12 94 PHE A CA 1
ATOM 727 C C . PHE A 1 94 ? -12.417 8.605 5.117 1.00 93.12 94 PHE A C 1
ATOM 729 O O . PHE A 1 94 ? -12.378 9.789 5.458 1.00 93.12 94 PHE A O 1
ATOM 736 N N . ALA A 1 95 ? -13.392 7.785 5.524 1.00 91.25 95 ALA A N 1
ATOM 737 C CA . ALA A 1 95 ? -14.439 8.215 6.448 1.00 91.25 95 ALA A CA 1
ATOM 738 C C . ALA A 1 95 ? -13.856 8.645 7.808 1.00 91.25 95 ALA A C 1
ATOM 740 O O . ALA A 1 95 ? -14.253 9.678 8.345 1.00 91.25 95 ALA A O 1
ATOM 741 N N . SER A 1 96 ? -12.863 7.914 8.327 1.00 90.75 96 SER A N 1
ATOM 742 C CA . SER A 1 96 ? -12.167 8.239 9.583 1.00 90.75 96 SER A CA 1
ATOM 743 C C . SER A 1 96 ? -11.406 9.570 9.526 1.00 90.75 96 SER A C 1
ATOM 745 O O . SER A 1 96 ? -11.281 10.244 10.549 1.00 90.75 96 SER A O 1
ATOM 747 N N . CYS A 1 97 ? -10.937 9.994 8.347 1.00 90.31 97 CYS A N 1
ATOM 748 C CA . CYS A 1 97 ? -10.267 11.287 8.171 1.00 90.31 97 CYS A CA 1
ATOM 749 C C . CYS A 1 97 ? -11.212 12.490 8.343 1.00 90.31 97 CYS A C 1
ATOM 751 O O . CYS A 1 97 ? -10.750 13.597 8.623 1.00 90.31 97 CYS A O 1
ATOM 753 N N . SER A 1 98 ? -12.527 12.300 8.199 1.00 90.50 98 SER A N 1
ATOM 754 C CA . SER A 1 98 ? -13.514 13.357 8.414 1.00 90.50 98 SER A CA 1
ATOM 755 C C . SER A 1 98 ? -14.111 13.272 9.816 1.00 90.50 98 SER A C 1
ATOM 757 O O . SER A 1 98 ? -14.811 12.317 10.155 1.00 90.50 98 SER A O 1
ATOM 759 N N . ARG A 1 99 ? -13.936 14.335 10.615 1.00 86.69 99 ARG A N 1
ATOM 760 C CA . ARG A 1 99 ? -14.546 14.453 11.957 1.00 86.69 99 ARG A CA 1
ATOM 761 C C . ARG A 1 99 ? -16.070 14.277 11.960 1.00 86.69 99 ARG A C 1
ATOM 763 O O . ARG A 1 99 ? -16.656 14.010 13.001 1.00 86.69 99 ARG A O 1
ATOM 770 N N . TYR A 1 100 ? -16.720 14.471 10.811 1.00 86.50 100 TYR A N 1
ATOM 771 C CA . TYR A 1 100 ? -18.169 14.345 10.667 1.00 86.50 100 TYR A CA 1
ATOM 772 C C . TYR A 1 100 ? -18.659 12.915 10.940 1.00 86.50 100 TYR A C 1
ATOM 774 O O . TYR A 1 100 ? -19.730 12.725 11.512 1.00 86.50 100 TYR A O 1
ATOM 782 N N . PHE A 1 101 ? -17.856 11.910 10.585 1.00 84.94 101 PHE A N 1
ATOM 783 C CA . PHE A 1 101 ? -18.211 10.499 10.729 1.00 84.94 101 PHE A CA 1
ATOM 784 C C . PHE A 1 101 ? -17.814 9.898 12.085 1.00 84.94 101 PHE A C 1
ATOM 786 O O . PHE A 1 101 ? -18.054 8.714 12.291 1.00 84.94 101 PHE A O 1
ATOM 793 N N . TRP A 1 102 ? -17.256 10.675 13.025 1.00 87.31 102 TRP A N 1
ATOM 794 C CA . TRP A 1 102 ? -16.816 10.204 14.352 1.00 87.31 102 TRP A CA 1
ATOM 795 C C . TRP A 1 102 ? -18.001 9.939 15.295 1.00 87.31 102 TRP A C 1
ATOM 797 O O . TRP A 1 102 ? -18.224 10.614 16.298 1.00 87.31 102 TRP A O 1
ATOM 807 N N . ARG A 1 103 ? -18.797 8.941 14.931 1.00 91.94 103 ARG A N 1
ATOM 808 C CA . ARG A 1 103 ? -19.963 8.419 15.642 1.00 91.94 103 ARG A CA 1
ATOM 809 C C . ARG A 1 103 ? -19.778 6.912 15.841 1.00 91.94 103 ARG A C 1
ATOM 811 O O . ARG A 1 103 ? -18.978 6.314 15.124 1.00 91.94 103 ARG A O 1
ATOM 818 N N . PRO A 1 104 ? -20.530 6.253 16.740 1.00 88.75 104 PRO A N 1
ATOM 819 C CA . PRO A 1 104 ? -20.467 4.792 16.885 1.00 88.75 104 PRO A CA 1
ATOM 820 C C . PRO A 1 104 ? -20.770 4.041 15.575 1.00 88.75 104 PRO A C 1
ATOM 822 O O . PRO A 1 104 ? -20.290 2.930 15.375 1.00 88.75 104 PRO A O 1
ATOM 825 N N . SER A 1 105 ? -21.478 4.673 14.630 1.00 89.81 105 SER A N 1
ATOM 826 C CA . SER A 1 105 ? -21.656 4.164 13.267 1.00 89.81 105 SER A CA 1
ATOM 827 C C . SER A 1 105 ? -20.339 3.933 12.518 1.00 89.81 105 SER A C 1
ATOM 829 O O . SER A 1 105 ? -20.296 3.079 11.642 1.00 89.81 105 SER A O 1
ATOM 831 N N . LEU A 1 106 ? -19.254 4.638 12.856 1.00 90.00 106 LEU A N 1
ATOM 832 C CA . LEU A 1 106 ? -17.936 4.430 12.253 1.00 90.00 106 LEU A CA 1
ATOM 833 C C . LEU A 1 106 ? -17.403 3.022 12.525 1.00 90.00 106 LEU A C 1
ATOM 835 O O . LEU A 1 106 ? -16.841 2.407 11.627 1.00 90.00 106 LEU A O 1
ATOM 839 N N . ALA A 1 107 ? -17.628 2.489 13.730 1.00 90.94 107 ALA A N 1
ATOM 840 C CA . ALA A 1 107 ? -17.243 1.119 14.064 1.00 90.94 107 ALA A CA 1
ATOM 841 C C . ALA A 1 107 ? -18.009 0.098 13.206 1.00 90.94 107 ALA A C 1
ATOM 843 O O . ALA A 1 107 ? -17.424 -0.879 12.747 1.00 90.94 107 ALA A O 1
ATOM 844 N N . LEU A 1 108 ? -19.291 0.362 12.921 1.00 92.06 108 LEU A N 1
ATOM 845 C CA . LEU A 1 108 ? -20.088 -0.461 12.006 1.00 92.06 108 LEU A CA 1
ATOM 846 C C . LEU A 1 108 ? -19.576 -0.369 10.564 1.00 92.06 108 LEU A C 1
ATOM 848 O O . LEU A 1 108 ? -19.472 -1.396 9.903 1.00 92.06 108 LEU A O 1
ATOM 852 N N . ILE A 1 109 ? -19.209 0.826 10.086 1.00 92.50 109 ILE A N 1
ATOM 853 C CA . ILE A 1 109 ? -18.620 1.015 8.747 1.00 92.50 109 ILE A CA 1
ATOM 854 C C . ILE A 1 109 ? -17.288 0.256 8.638 1.00 92.50 109 ILE A C 1
ATOM 856 O O . ILE A 1 109 ? -17.031 -0.393 7.628 1.00 92.50 109 ILE A O 1
ATOM 860 N N . TRP A 1 110 ? -16.467 0.281 9.690 1.00 93.56 110 TRP A N 1
ATOM 861 C CA . TRP A 1 110 ? -15.226 -0.490 9.770 1.00 93.56 110 TRP A CA 1
ATOM 862 C C . TRP A 1 110 ? -15.462 -2.000 9.740 1.00 93.56 110 TRP A C 1
ATOM 864 O O . TRP A 1 110 ? -14.841 -2.698 8.939 1.00 93.56 110 TRP A O 1
ATOM 874 N N . ALA A 1 111 ? -16.374 -2.502 10.575 1.00 93.69 111 ALA A N 1
ATOM 875 C CA . ALA A 1 111 ? -16.724 -3.919 10.607 1.00 93.69 111 ALA A CA 1
ATOM 876 C C . ALA A 1 111 ? -17.289 -4.388 9.256 1.00 93.69 111 ALA A C 1
ATOM 878 O O . ALA A 1 111 ? -16.884 -5.433 8.751 1.00 93.69 111 ALA A O 1
ATOM 879 N N . ALA A 1 112 ? -18.161 -3.586 8.638 1.00 94.25 112 ALA A N 1
ATOM 880 C CA . ALA A 1 112 ? -18.710 -3.858 7.315 1.00 94.25 112 ALA A CA 1
ATOM 881 C C . ALA A 1 112 ? -17.627 -3.847 6.225 1.00 94.25 112 ALA A C 1
ATOM 883 O O . ALA A 1 112 ? -17.614 -4.741 5.384 1.00 94.25 112 ALA A O 1
ATOM 884 N N . GLY A 1 113 ? -16.698 -2.886 6.253 1.00 94.19 113 GLY A N 1
ATOM 885 C CA . GLY A 1 113 ? -15.585 -2.809 5.302 1.00 94.19 113 GLY A CA 1
ATOM 886 C C . GLY A 1 113 ? -14.637 -4.007 5.399 1.00 94.19 113 GLY A C 1
ATOM 887 O O . GLY A 1 113 ? -14.287 -4.596 4.377 1.00 94.19 113 GLY A O 1
ATOM 888 N N . LEU A 1 114 ? -14.279 -4.422 6.620 1.00 93.94 114 LEU A N 1
ATOM 889 C CA . LEU A 1 114 ? -13.463 -5.619 6.860 1.00 93.94 114 LEU A CA 1
ATOM 890 C C . LEU A 1 114 ? -14.189 -6.898 6.426 1.00 93.94 114 LEU A C 1
ATOM 892 O O . LEU A 1 114 ? -13.603 -7.723 5.731 1.00 93.94 114 LEU A O 1
ATOM 896 N N . ALA A 1 115 ? -15.469 -7.045 6.776 1.00 93.69 115 ALA A N 1
ATOM 897 C CA . ALA A 1 115 ? -16.268 -8.194 6.360 1.00 93.69 115 ALA A CA 1
ATOM 898 C C . ALA A 1 115 ? -16.392 -8.271 4.831 1.00 93.69 115 ALA A C 1
ATOM 900 O O . ALA A 1 115 ? -16.181 -9.334 4.246 1.00 93.69 115 ALA A O 1
ATOM 901 N N . LEU A 1 116 ? -16.666 -7.139 4.174 1.00 94.25 116 LEU A N 1
ATOM 902 C CA . LEU A 1 116 ? -16.753 -7.054 2.719 1.00 94.25 116 LEU A CA 1
ATOM 903 C C . LEU A 1 116 ? -15.418 -7.415 2.057 1.00 94.25 116 LEU A C 1
ATOM 905 O O . LEU A 1 116 ? -15.409 -8.180 1.094 1.00 94.25 116 LEU A O 1
ATOM 909 N N . PHE A 1 117 ? -14.294 -6.934 2.595 1.00 94.12 117 PHE A N 1
ATOM 910 C CA . PHE A 1 117 ? -12.962 -7.318 2.128 1.00 94.12 117 PHE A CA 1
ATOM 911 C C . PHE A 1 117 ? -12.732 -8.831 2.232 1.00 94.12 117 PHE A C 1
ATOM 913 O O . PHE A 1 117 ? -12.330 -9.457 1.249 1.00 94.12 117 PHE A O 1
ATOM 920 N N . SER A 1 118 ? -13.013 -9.432 3.393 1.00 91.69 118 SER A N 1
ATOM 921 C CA . SER A 1 118 ? -12.810 -10.867 3.623 1.00 91.69 118 SER A CA 1
ATOM 922 C C . SER A 1 118 ? -13.670 -11.730 2.699 1.00 91.69 118 SER A C 1
ATOM 924 O O . SER A 1 118 ? -13.171 -12.709 2.143 1.00 91.69 118 SER A O 1
ATOM 926 N N . VAL A 1 119 ? -14.934 -11.349 2.485 1.00 92.31 119 VAL A N 1
ATOM 927 C CA . VAL A 1 119 ? -15.847 -12.056 1.572 1.00 92.31 119 VAL A CA 1
ATOM 928 C C . VAL A 1 119 ? -15.382 -11.928 0.121 1.00 92.31 119 VAL A C 1
ATOM 930 O O . VAL A 1 119 ? -15.316 -12.933 -0.589 1.00 92.31 119 VAL A O 1
ATOM 933 N N . LEU A 1 120 ? -15.006 -10.722 -0.320 1.00 92.12 120 LEU A N 1
ATOM 934 C CA . LEU A 1 120 ? -14.529 -10.498 -1.687 1.00 92.12 120 LEU A CA 1
ATOM 935 C C . LEU A 1 120 ? -13.228 -11.256 -1.969 1.00 92.12 120 LEU A C 1
ATOM 937 O O . LEU A 1 120 ? -13.117 -11.880 -3.022 1.00 92.12 120 LEU A O 1
ATOM 941 N N . MET A 1 121 ? -12.268 -11.255 -1.043 1.00 91.25 121 MET A N 1
ATOM 942 C CA . MET A 1 121 ? -10.979 -11.925 -1.242 1.00 91.25 121 MET A CA 1
ATOM 943 C C . MET A 1 121 ? -11.082 -13.449 -1.148 1.00 91.25 121 MET A C 1
ATOM 945 O O . MET A 1 121 ? -10.573 -14.139 -2.033 1.00 91.25 121 MET A O 1
ATOM 949 N N . GLY A 1 122 ? -11.768 -13.973 -0.126 1.00 88.50 122 GLY A N 1
ATOM 950 C CA . GLY A 1 122 ? -11.878 -15.417 0.108 1.00 88.50 122 GLY A CA 1
ATOM 951 C C . GLY A 1 122 ? -12.864 -16.130 -0.803 1.00 88.50 122 GLY A C 1
ATOM 952 O O . GLY A 1 122 ? -12.582 -17.240 -1.251 1.00 88.50 122 GLY A O 1
ATOM 953 N N . GLY A 1 123 ? -13.984 -15.495 -1.147 1.00 87.56 123 GLY A N 1
ATOM 954 C CA . GLY A 1 123 ? -15.063 -16.165 -1.875 1.00 87.56 123 GLY A CA 1
ATOM 955 C C . GLY A 1 123 ? -15.724 -17.272 -1.053 1.00 87.56 123 GLY A C 1
ATOM 956 O O . GLY A 1 123 ? -15.588 -17.319 0.168 1.00 87.56 123 GLY A O 1
ATOM 957 N N . GLY A 1 124 ? -16.481 -18.148 -1.716 1.00 82.69 124 GLY A N 1
ATOM 958 C CA . GLY A 1 124 ? -17.243 -19.223 -1.064 1.00 82.69 124 GLY A CA 1
ATOM 959 C C . GLY A 1 124 ? -18.611 -18.795 -0.518 1.00 82.69 124 GLY A C 1
ATOM 960 O O . GLY A 1 124 ? -19.374 -19.633 -0.048 1.00 82.69 124 GLY A O 1
ATOM 961 N N . VAL A 1 125 ? -18.957 -17.509 -0.619 1.00 81.50 125 VAL A N 1
ATOM 962 C CA . VAL A 1 125 ? -20.258 -16.949 -0.226 1.00 81.50 125 VAL A CA 1
ATOM 963 C C . VAL A 1 125 ? -20.889 -16.278 -1.447 1.00 81.50 125 VAL A C 1
ATOM 965 O O . VAL A 1 125 ? -20.169 -15.768 -2.301 1.00 81.50 125 VAL A O 1
ATOM 968 N N . ALA A 1 126 ? -22.221 -16.289 -1.555 1.00 79.06 126 ALA A N 1
ATOM 969 C CA . ALA A 1 126 ? -22.969 -15.672 -2.663 1.00 79.06 126 ALA A CA 1
ATOM 970 C C . ALA A 1 126 ? -22.610 -16.192 -4.078 1.00 79.06 126 ALA A C 1
ATOM 972 O O . ALA A 1 126 ? -22.757 -15.471 -5.060 1.00 79.06 126 ALA A O 1
ATOM 973 N N . GLY A 1 127 ? -22.145 -17.444 -4.190 1.00 79.50 127 GLY A N 1
ATOM 974 C CA . GLY A 1 127 ? -21.798 -18.073 -5.473 1.00 79.50 127 GLY A CA 1
ATOM 975 C C . GLY A 1 127 ? -20.414 -17.706 -6.020 1.00 79.50 127 GLY A C 1
ATOM 976 O O . GLY A 1 127 ? -20.072 -18.134 -7.119 1.00 79.50 127 GLY A O 1
ATOM 977 N N . LEU A 1 128 ? -19.603 -16.948 -5.271 1.00 85.31 128 LEU A N 1
ATOM 978 C CA . LEU A 1 128 ? -18.233 -16.634 -5.675 1.00 85.31 128 LEU A CA 1
ATOM 979 C C . LEU A 1 128 ? -17.315 -17.848 -5.513 1.00 85.31 128 LEU A C 1
ATOM 981 O O . LEU A 1 128 ? -17.328 -18.514 -4.474 1.00 85.31 128 LEU A O 1
ATOM 985 N N . VAL A 1 129 ? -16.445 -18.067 -6.501 1.00 85.75 129 VAL A N 1
ATOM 986 C CA . VAL A 1 129 ? -15.402 -19.097 -6.439 1.00 85.75 129 VAL A CA 1
ATOM 987 C C . VAL A 1 129 ? -14.490 -18.828 -5.243 1.00 85.75 129 VAL A C 1
ATOM 989 O O . VAL A 1 129 ? -14.017 -17.701 -5.040 1.00 85.75 129 VAL A O 1
ATOM 992 N N . GLN A 1 130 ? -14.259 -19.862 -4.438 1.00 88.94 130 GLN A N 1
ATOM 993 C CA . GLN A 1 130 ? -13.343 -19.791 -3.310 1.00 88.94 130 GLN A CA 1
ATOM 994 C C . GLN A 1 130 ? -11.905 -19.706 -3.828 1.00 88.94 130 GLN A C 1
ATOM 996 O O . GLN A 1 130 ? -11.483 -20.542 -4.628 1.00 88.94 130 GLN A O 1
ATOM 1001 N N . VAL A 1 131 ? -11.159 -18.698 -3.378 1.00 89.38 131 VAL A N 1
ATOM 1002 C CA . VAL A 1 131 ? -9.757 -18.506 -3.767 1.00 89.38 131 VAL A CA 1
ATOM 1003 C C . VAL A 1 131 ? -8.869 -18.756 -2.550 1.00 89.38 131 VAL A C 1
ATOM 1005 O O . VAL A 1 131 ? -9.039 -18.069 -1.537 1.00 89.38 131 VAL A O 1
ATOM 1008 N N . PRO A 1 132 ? -7.925 -19.712 -2.623 1.00 88.94 132 PRO A N 1
ATOM 1009 C CA . PRO A 1 132 ? -7.057 -20.028 -1.500 1.00 88.94 132 PRO A CA 1
ATOM 1010 C C . PRO A 1 132 ? -6.163 -18.836 -1.129 1.00 88.94 132 PRO A C 1
ATOM 1012 O O . PRO A 1 132 ? -5.731 -18.052 -1.980 1.00 88.94 132 PRO A O 1
ATOM 1015 N N . THR A 1 133 ? -5.903 -18.686 0.170 1.00 87.75 133 THR A N 1
ATOM 1016 C CA . THR A 1 133 ? -5.164 -17.555 0.761 1.00 87.75 133 THR A CA 1
ATOM 1017 C C . THR A 1 133 ? -3.714 -17.451 0.294 1.00 87.75 133 THR A C 1
ATOM 1019 O O . THR A 1 133 ? -3.130 -16.375 0.299 1.00 87.75 133 THR A O 1
ATOM 1022 N N . ASP A 1 134 ? -3.142 -18.555 -0.165 1.00 88.81 134 ASP A N 1
ATOM 1023 C CA . ASP A 1 134 ? -1.798 -18.692 -0.732 1.00 88.81 134 ASP A CA 1
ATOM 1024 C C . ASP A 1 134 ? -1.631 -17.965 -2.079 1.00 88.81 134 ASP A C 1
ATOM 1026 O O . ASP A 1 134 ? -0.508 -17.684 -2.506 1.00 88.81 134 ASP A O 1
ATOM 1030 N N . LEU A 1 135 ? -2.739 -17.591 -2.726 1.00 88.69 135 LEU A N 1
ATOM 1031 C CA . LEU A 1 135 ? -2.741 -16.749 -3.924 1.00 88.69 135 LEU A CA 1
ATOM 1032 C C . LEU A 1 135 ? -2.922 -15.259 -3.612 1.00 88.69 135 LEU A C 1
ATOM 1034 O O . LEU A 1 135 ? -2.799 -14.425 -4.516 1.00 88.69 135 LEU A O 1
ATOM 1038 N N . TRP A 1 136 ? -3.212 -14.907 -2.357 1.00 90.19 136 TRP A N 1
ATOM 1039 C CA . TRP A 1 136 ? -3.399 -13.519 -1.959 1.00 90.19 136 TRP A CA 1
ATOM 1040 C C . TRP A 1 136 ? -2.044 -12.819 -1.903 1.00 90.19 136 TRP A C 1
ATOM 1042 O O . TRP A 1 136 ? -1.064 -13.334 -1.369 1.00 90.19 136 TRP A O 1
ATOM 1052 N N . GLY A 1 137 ? -1.979 -11.612 -2.445 1.00 89.56 137 GLY A N 1
ATOM 1053 C CA . GLY A 1 137 ? -0.751 -10.837 -2.440 1.00 89.56 137 GLY A CA 1
ATOM 1054 C C . GLY A 1 137 ? -0.967 -9.436 -2.979 1.00 89.56 137 GLY A C 1
ATOM 1055 O O . GLY A 1 137 ? -2.098 -9.017 -3.220 1.00 89.56 137 GLY A O 1
ATOM 1056 N N . GLY A 1 138 ? 0.139 -8.719 -3.159 1.00 91.38 138 GLY A N 1
ATOM 1057 C CA . GLY A 1 138 ? 0.132 -7.359 -3.684 1.00 91.38 138 GLY A CA 1
ATOM 1058 C C . GLY A 1 138 ? -0.562 -6.356 -2.758 1.00 91.38 138 GLY A C 1
ATOM 1059 O O . GLY A 1 138 ? -0.527 -6.473 -1.533 1.00 91.38 138 GLY A O 1
ATOM 1060 N N . LEU A 1 139 ? -1.189 -5.360 -3.374 1.00 93.25 139 LEU A N 1
ATOM 1061 C CA . LEU A 1 139 ? -1.861 -4.221 -2.758 1.00 93.25 139 LEU A CA 1
ATOM 1062 C C . LEU A 1 139 ? -2.991 -4.610 -1.779 1.00 93.25 139 LEU A C 1
ATOM 1064 O O . LEU A 1 139 ? -3.009 -4.063 -0.680 1.00 93.25 139 LEU A O 1
ATOM 1068 N N . PRO A 1 140 ? -3.902 -5.556 -2.083 1.00 92.94 140 PRO A N 1
ATOM 1069 C CA . PRO A 1 140 ? -4.952 -5.954 -1.140 1.00 92.94 140 PRO A CA 1
ATOM 1070 C C . PRO A 1 140 ? -4.397 -6.465 0.195 1.00 92.94 140 PRO A C 1
ATOM 1072 O O . PRO A 1 140 ? -4.897 -6.108 1.262 1.00 92.94 140 PRO A O 1
ATOM 1075 N N . LEU A 1 141 ? -3.342 -7.286 0.143 1.00 92.69 141 LEU A N 1
ATOM 1076 C CA . LEU A 1 141 ? -2.749 -7.892 1.333 1.00 92.69 141 LEU A CA 1
ATOM 1077 C C . LEU A 1 141 ? -1.943 -6.869 2.140 1.00 92.69 141 LEU A C 1
ATOM 1079 O O . LEU A 1 141 ? -2.054 -6.838 3.365 1.00 92.69 141 LEU A O 1
ATOM 1083 N N . THR A 1 142 ? -1.183 -5.991 1.476 1.00 94.31 142 THR A N 1
ATOM 1084 C CA . THR A 1 142 ? -0.466 -4.913 2.172 1.00 94.31 142 THR A CA 1
ATOM 1085 C C . THR A 1 142 ? -1.432 -3.937 2.833 1.00 94.31 142 THR A C 1
ATOM 1087 O O . THR A 1 142 ? -1.247 -3.627 4.008 1.00 94.31 142 THR A O 1
ATOM 1090 N N . LEU A 1 143 ? -2.503 -3.528 2.145 1.00 94.94 143 LEU A N 1
ATOM 1091 C CA . LEU A 1 143 ? -3.544 -2.682 2.729 1.00 94.94 143 LEU A CA 1
ATOM 1092 C C . LEU A 1 143 ? -4.193 -3.339 3.944 1.00 94.94 143 LEU A C 1
ATOM 1094 O O . LEU A 1 143 ? -4.325 -2.683 4.976 1.00 94.94 143 LEU A O 1
ATOM 1098 N N . MET A 1 144 ? -4.558 -4.621 3.854 1.00 94.50 144 MET A N 1
ATOM 1099 C CA . MET A 1 144 ? -5.139 -5.350 4.982 1.00 94.50 144 MET A CA 1
ATOM 1100 C C . MET A 1 144 ? -4.199 -5.340 6.190 1.00 94.50 144 MET A C 1
ATOM 1102 O O . MET A 1 144 ? -4.621 -4.994 7.292 1.00 94.50 144 MET A O 1
ATOM 1106 N N . LEU A 1 145 ? -2.920 -5.670 5.988 1.00 94.88 145 LEU A N 1
ATOM 1107 C CA . LEU A 1 145 ? -1.930 -5.685 7.064 1.00 94.88 145 LEU A CA 1
ATOM 1108 C C . LEU A 1 145 ? -1.722 -4.295 7.669 1.00 94.88 145 LEU A C 1
ATOM 1110 O O . LEU A 1 145 ? -1.689 -4.168 8.894 1.00 94.88 145 LEU A O 1
ATOM 1114 N N . THR A 1 146 ? -1.617 -3.251 6.845 1.00 94.75 146 THR A N 1
ATOM 1115 C CA . THR A 1 146 ? -1.468 -1.869 7.320 1.00 94.75 146 THR A CA 1
ATOM 1116 C C . THR A 1 146 ? -2.684 -1.424 8.126 1.00 94.75 146 THR A C 1
ATOM 1118 O O . THR A 1 146 ? -2.529 -0.887 9.221 1.00 94.75 146 THR A O 1
ATOM 1121 N N . VAL A 1 147 ? -3.888 -1.685 7.622 1.00 93.06 147 VAL A N 1
ATOM 1122 C CA . VAL A 1 147 ? -5.147 -1.333 8.282 1.00 93.06 147 VAL A CA 1
ATOM 1123 C C . VAL A 1 147 ? -5.291 -2.058 9.617 1.00 93.06 147 VAL A C 1
ATOM 1125 O O . VAL A 1 147 ? -5.530 -1.410 10.635 1.00 93.06 147 VAL A O 1
ATOM 1128 N N . LEU A 1 148 ? -5.095 -3.378 9.644 1.00 92.88 148 LEU A N 1
ATOM 1129 C CA . LEU A 1 148 ? -5.172 -4.159 10.879 1.00 92.88 148 LEU A CA 1
ATOM 1130 C C . LEU A 1 148 ? -4.121 -3.696 11.893 1.00 92.88 148 LEU A C 1
ATOM 1132 O O . LEU A 1 148 ? -4.445 -3.496 13.062 1.00 92.88 148 LEU A O 1
ATOM 1136 N N . SER A 1 149 ? -2.890 -3.443 11.440 1.00 95.00 149 SER A N 1
ATOM 1137 C CA . SER A 1 149 ? -1.830 -2.902 12.297 1.00 95.00 149 SER A CA 1
ATOM 1138 C C . SER A 1 149 ? -2.224 -1.550 12.886 1.00 95.00 149 SER A C 1
ATOM 1140 O O . SER A 1 149 ? -2.034 -1.326 14.076 1.00 95.00 149 SER A O 1
ATOM 1142 N N . MET A 1 150 ? -2.816 -0.656 12.091 1.00 91.75 150 MET A N 1
ATOM 1143 C CA . MET A 1 150 ? -3.254 0.659 12.557 1.00 91.75 150 MET A CA 1
ATOM 1144 C C . MET A 1 150 ? -4.392 0.552 13.580 1.00 91.75 150 MET A C 1
ATOM 1146 O O . MET A 1 150 ? -4.336 1.206 14.622 1.00 91.75 150 MET A O 1
ATOM 1150 N N . VAL A 1 151 ? -5.387 -0.302 13.321 1.00 89.00 151 VAL A N 1
ATOM 1151 C CA . VAL A 1 151 ? -6.532 -0.531 14.219 1.00 89.00 151 VAL A CA 1
ATOM 1152 C C . VAL A 1 151 ? -6.091 -1.127 15.557 1.00 89.00 151 VAL A C 1
ATOM 1154 O O . VAL A 1 151 ? -6.654 -0.766 16.586 1.00 89.00 151 VAL A O 1
ATOM 1157 N N . LEU A 1 152 ? -5.079 -1.998 15.568 1.00 90.75 152 LEU A N 1
ATOM 1158 C CA . LEU A 1 152 ? -4.549 -2.603 16.795 1.00 90.75 152 LEU A CA 1
ATOM 1159 C C . LEU A 1 152 ? -3.565 -1.681 17.534 1.00 90.75 152 LEU A C 1
ATOM 1161 O O . LEU A 1 152 ? -3.614 -1.577 18.760 1.00 90.75 152 LEU A O 1
ATOM 1165 N N . ALA A 1 153 ? -2.686 -0.986 16.809 1.00 93.69 153 ALA A N 1
ATOM 1166 C CA . ALA A 1 153 ? -1.650 -0.141 17.402 1.00 93.69 153 ALA A CA 1
ATOM 1167 C C . ALA A 1 153 ? -2.203 1.176 17.961 1.00 93.69 153 ALA A C 1
ATOM 1169 O O . ALA A 1 153 ? -1.720 1.656 18.984 1.00 93.69 153 ALA A O 1
ATOM 1170 N N . PHE A 1 154 ? -3.218 1.766 17.324 1.00 91.12 154 PHE A N 1
ATOM 1171 C CA . PHE A 1 154 ? -3.795 3.038 17.759 1.00 91.12 154 PHE A CA 1
ATOM 1172 C C . PHE A 1 154 ? -4.376 3.012 19.187 1.00 91.12 154 PHE A C 1
ATOM 1174 O O . PHE A 1 154 ? -3.978 3.861 19.988 1.00 91.12 154 PHE A O 1
ATOM 1181 N N . PRO A 1 155 ? -5.265 2.071 19.572 1.00 90.12 155 PRO A N 1
ATOM 1182 C CA . PRO A 1 155 ? -5.791 2.022 20.933 1.00 90.12 155 PRO A CA 1
ATOM 1183 C C . PRO A 1 155 ? -4.681 1.759 21.949 1.00 90.12 155 PRO A C 1
ATOM 1185 O O . PRO A 1 155 ? -4.672 2.391 23.000 1.00 90.12 155 PRO A O 1
ATOM 1188 N N . LEU A 1 156 ? -3.706 0.906 21.622 1.00 90.75 156 LEU A N 1
ATOM 1189 C CA . LEU A 1 156 ? -2.552 0.670 22.486 1.00 90.75 156 LEU A CA 1
ATOM 1190 C C . LEU A 1 156 ? -1.737 1.956 22.696 1.00 90.75 156 LEU A C 1
ATOM 1192 O O . LEU A 1 156 ? -1.422 2.306 23.831 1.00 90.75 156 LEU A O 1
ATOM 1196 N N . ALA A 1 157 ? -1.463 2.705 21.626 1.00 91.12 157 ALA A N 1
ATOM 1197 C CA . ALA A 1 157 ? -0.762 3.983 21.701 1.00 91.12 157 ALA A CA 1
ATOM 1198 C C . ALA A 1 157 ? -1.528 5.013 22.552 1.00 91.12 157 ALA A 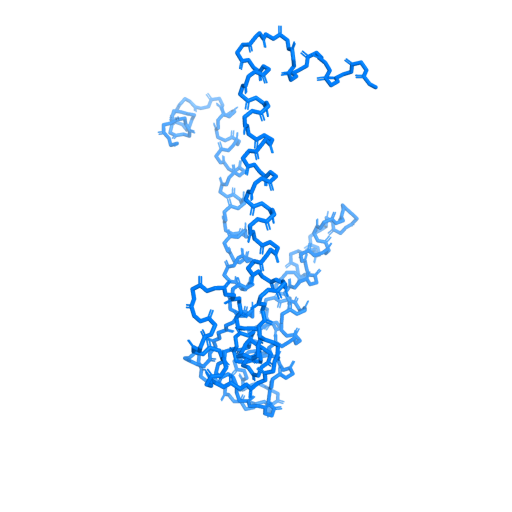C 1
ATOM 1200 O O . ALA A 1 157 ? -0.921 5.715 23.365 1.00 91.12 157 ALA A O 1
ATOM 1201 N N . VAL A 1 158 ? -2.858 5.078 22.419 1.00 90.88 158 VAL A N 1
ATOM 1202 C CA . VAL A 1 158 ? -3.714 5.950 23.240 1.00 90.88 158 VAL A CA 1
ATOM 1203 C C . VAL A 1 158 ? -3.696 5.518 24.708 1.00 90.88 158 VAL A C 1
ATOM 1205 O O . VAL A 1 158 ? -3.543 6.369 25.584 1.00 90.88 158 VAL A O 1
ATOM 1208 N N . LEU A 1 159 ? -3.798 4.218 24.994 1.00 90.69 159 LEU A N 1
ATOM 1209 C CA . LEU A 1 159 ? -3.749 3.683 26.356 1.00 90.69 159 LEU A CA 1
ATOM 1210 C C . LEU A 1 159 ? -2.412 3.990 27.036 1.00 90.69 159 LEU A C 1
ATOM 1212 O O . LEU A 1 159 ? -2.410 4.463 28.169 1.00 90.69 159 LEU A O 1
ATOM 1216 N N . VAL A 1 160 ? -1.286 3.805 26.343 1.00 91.00 160 VAL A N 1
ATOM 1217 C CA . VAL A 1 160 ? 0.045 4.154 26.869 1.00 91.00 160 VAL A CA 1
ATOM 1218 C C . VAL A 1 160 ? 0.165 5.666 27.092 1.00 91.00 160 VAL A C 1
ATOM 1220 O O . VAL A 1 160 ? 0.660 6.106 28.132 1.00 91.00 160 VAL A O 1
ATOM 1223 N N . ALA A 1 161 ? -0.342 6.488 26.167 1.00 90.00 161 ALA A N 1
ATOM 1224 C CA . ALA A 1 161 ? -0.331 7.944 26.310 1.00 90.00 161 ALA A CA 1
ATOM 1225 C C . ALA A 1 161 ? -1.170 8.434 27.506 1.00 90.00 161 ALA A C 1
ATOM 1227 O O . ALA A 1 161 ? -0.747 9.354 28.213 1.00 90.00 161 ALA A O 1
ATOM 1228 N N . LEU A 1 162 ? -2.330 7.818 27.755 1.00 89.69 162 LEU A N 1
ATOM 1229 C CA . LEU A 1 162 ? -3.162 8.086 28.932 1.00 89.69 162 LEU A CA 1
ATOM 1230 C C . LEU A 1 162 ? -2.517 7.546 30.215 1.00 89.69 162 LEU A C 1
ATOM 1232 O O . LEU A 1 162 ? -2.507 8.244 31.228 1.00 89.69 162 LEU A O 1
ATOM 1236 N N . GLY A 1 163 ? -1.907 6.358 30.167 1.00 88.44 163 GLY A N 1
ATOM 1237 C CA . GLY A 1 163 ? -1.185 5.747 31.286 1.00 88.44 163 GLY A CA 1
ATOM 1238 C C . GLY A 1 163 ? -0.037 6.620 31.796 1.00 88.44 163 GLY A C 1
ATOM 1239 O O . GLY A 1 163 ? 0.118 6.796 33.004 1.00 88.44 163 GLY A O 1
ATOM 1240 N N . ARG A 1 164 ? 0.688 7.295 30.892 1.00 87.62 164 ARG A N 1
ATOM 1241 C CA . ARG A 1 164 ? 1.717 8.295 31.248 1.00 87.62 164 ARG A CA 1
ATOM 1242 C C . ARG A 1 164 ? 1.174 9.509 32.014 1.00 87.62 164 ARG A C 1
ATOM 1244 O O . ARG A 1 164 ? 1.955 10.190 32.677 1.00 87.62 164 ARG A O 1
ATOM 1251 N N . ARG A 1 165 ? -0.131 9.794 31.921 1.00 88.88 165 ARG A N 1
ATOM 1252 C CA . ARG A 1 165 ? -0.821 10.878 32.645 1.00 88.88 165 ARG A CA 1
ATOM 1253 C C . ARG A 1 165 ? -1.602 10.391 33.873 1.00 88.88 165 ARG A C 1
ATOM 1255 O O . ARG A 1 165 ? -2.240 11.210 34.523 1.00 88.88 165 ARG A O 1
ATOM 1262 N N . SER A 1 166 ? -1.574 9.094 34.185 1.00 87.19 166 SER A N 1
ATOM 1263 C CA . SER A 1 166 ? -2.297 8.529 35.328 1.00 87.19 166 SER A CA 1
ATOM 1264 C C . SER A 1 166 ? -1.636 8.897 36.661 1.00 87.19 166 SER A C 1
ATOM 1266 O O . SER A 1 166 ? -0.408 8.948 36.766 1.00 87.19 166 SER A O 1
ATOM 1268 N N . GLU A 1 167 ? -2.452 9.113 37.694 1.00 85.00 167 GLU A N 1
ATOM 1269 C CA . GLU A 1 167 ? -1.988 9.394 39.060 1.00 85.00 167 GLU A CA 1
ATOM 1270 C C . GLU A 1 167 ? -1.486 8.139 39.794 1.00 85.00 167 GLU A C 1
ATOM 1272 O O . GLU A 1 167 ? -0.784 8.248 40.796 1.00 85.00 167 GLU A O 1
ATOM 1277 N N . MET A 1 168 ? -1.786 6.937 39.285 1.00 88.19 168 MET A N 1
ATOM 1278 C CA . MET A 1 168 ? -1.328 5.678 39.878 1.00 88.19 168 MET A CA 1
ATOM 1279 C C . MET A 1 168 ? 0.154 5.408 39.542 1.00 88.19 168 MET A C 1
ATOM 1281 O O . MET A 1 168 ? 0.482 5.165 38.374 1.00 88.19 168 MET A O 1
ATOM 1285 N N . PRO A 1 169 ? 1.065 5.374 40.537 1.00 82.50 169 PRO A N 1
ATOM 1286 C CA . PRO A 1 169 ? 2.509 5.329 40.295 1.00 82.50 169 PRO A CA 1
ATOM 1287 C C . PRO A 1 169 ? 2.985 4.039 39.612 1.00 82.50 169 PRO A C 1
ATOM 1289 O O . PRO A 1 169 ? 3.892 4.100 38.786 1.00 82.50 169 PRO A O 1
ATOM 1292 N N . ALA A 1 170 ? 2.351 2.891 39.882 1.00 87.25 170 ALA A N 1
ATOM 1293 C CA . ALA A 1 170 ? 2.707 1.616 39.250 1.00 87.25 170 ALA A CA 1
ATOM 1294 C C . ALA A 1 170 ? 2.433 1.609 37.732 1.00 87.25 170 ALA A C 1
ATOM 1296 O O . ALA A 1 170 ? 3.293 1.220 36.945 1.00 87.25 170 ALA A O 1
ATOM 1297 N N . ILE A 1 171 ? 1.260 2.099 37.310 1.00 84.00 171 ILE A N 1
ATOM 1298 C CA . ILE A 1 171 ? 0.869 2.161 35.890 1.00 84.00 171 ILE A CA 1
ATOM 1299 C C . ILE A 1 171 ? 1.708 3.210 35.156 1.00 84.00 171 ILE A C 1
ATOM 1301 O O . ILE A 1 171 ? 2.199 2.961 34.056 1.00 84.00 171 ILE A O 1
ATOM 1305 N N . ARG A 1 172 ? 1.940 4.365 35.790 1.00 84.31 172 ARG A N 1
ATOM 1306 C CA . ARG A 1 172 ? 2.785 5.422 35.231 1.00 84.31 172 ARG A CA 1
ATOM 1307 C C . ARG A 1 172 ? 4.231 4.962 35.027 1.00 84.31 172 ARG A C 1
ATOM 1309 O O . ARG A 1 172 ? 4.803 5.268 33.986 1.00 84.31 172 ARG A O 1
ATOM 1316 N N . ALA A 1 173 ? 4.816 4.242 35.987 1.00 84.12 173 ALA A N 1
ATOM 1317 C CA . ALA A 1 173 ? 6.176 3.715 35.869 1.00 84.12 173 ALA A CA 1
ATOM 1318 C C . ALA A 1 173 ? 6.295 2.698 34.722 1.00 84.12 173 ALA A C 1
ATOM 1320 O O . ALA A 1 173 ? 7.230 2.782 33.928 1.00 84.12 173 ALA A O 1
ATOM 1321 N N . LEU A 1 174 ? 5.310 1.804 34.579 1.00 87.62 174 LEU A N 1
ATOM 1322 C CA . LEU A 1 174 ? 5.278 0.811 33.503 1.00 87.62 174 LEU A CA 1
ATOM 1323 C C . LEU A 1 174 ? 5.164 1.461 32.112 1.00 87.62 174 LEU A C 1
ATOM 1325 O O . LEU A 1 174 ? 5.907 1.094 31.209 1.00 87.62 174 LEU A O 1
ATOM 1329 N N . CYS A 1 175 ? 4.309 2.476 31.945 1.00 85.50 175 CYS A N 1
ATOM 1330 C CA . CYS A 1 175 ? 4.178 3.217 30.681 1.00 85.50 175 CYS A CA 1
ATOM 1331 C C . CYS A 1 175 ? 5.337 4.189 30.378 1.00 85.50 175 CYS A C 1
ATOM 1333 O O . CYS A 1 175 ? 5.356 4.767 29.293 1.00 85.50 175 CYS A O 1
ATOM 1335 N N . LEU A 1 176 ? 6.239 4.447 31.332 1.00 82.69 176 LEU A N 1
ATOM 1336 C CA . LEU A 1 176 ? 7.455 5.246 31.120 1.00 82.69 176 LEU A CA 1
ATOM 1337 C C . LEU A 1 176 ? 8.682 4.383 30.803 1.00 82.69 176 LEU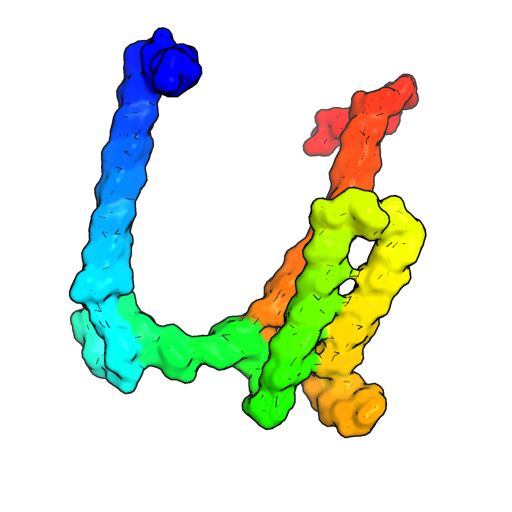 A C 1
ATOM 1339 O O . LEU A 1 176 ? 9.624 4.894 30.206 1.00 82.69 176 LEU A O 1
ATOM 1343 N N . ALA A 1 177 ? 8.692 3.124 31.247 1.00 86.44 177 ALA A N 1
ATOM 1344 C CA . ALA A 1 177 ? 9.797 2.194 31.031 1.00 86.44 177 ALA A CA 1
ATOM 1345 C C . ALA A 1 177 ? 9.772 1.524 29.644 1.00 86.44 177 ALA A C 1
ATOM 1347 O O . ALA A 1 177 ? 10.824 1.102 29.170 1.00 86.44 177 ALA A O 1
ATOM 1348 N N . TYR A 1 178 ? 8.588 1.415 29.029 1.00 72.44 178 TYR A N 1
ATOM 1349 C CA . TYR A 1 178 ? 8.403 1.024 27.627 1.00 72.44 178 TYR A CA 1
ATOM 1350 C C . TYR A 1 178 ? 8.559 2.237 26.704 1.00 72.44 178 TYR A C 1
ATOM 1352 O O . TYR A 1 178 ? 9.307 2.130 25.709 1.00 72.44 178 TYR A O 1
#

Foldseek 3Di:
DVVVCVPQVVDPVSVVVSVVVVVVVVVCVVQCCQAEPVLEDQDLDPVSCVVCVPPHHDNNCCVVCVLCQAFNQPDPVLSVLLVVLLVLLVVLVVLVVDPVNPDPVSVVSNVRSVVSSCCSQQPPPPPGDGDDPVRGDHNSVVSVVVSVCCVVVVVVVVLLVVLCVDPDPVSVVVSVVD